Protein AF-C0VKK3-F1 (afdb_monomer_lite)

Foldseek 3Di:
DDPCVVVVHPDDDDDPVRVVVVVVVDDDDPDQDDDPDDFDWDKDWDKDWDDDPLVVCCVVPNPPGDTDIDIDIWIAGPPPRDTNDD

Secondary structure (DSSP, 8-state):
--HHHHTT---PPPPHHHHHHHHTT----------SS---EEEEEEEEE--SHHHHHHHHHGGGSPPPEEEEEEEEETTT--EEE-

pLDDT: mean 85.51, std 6.24, range [58.56, 93.31]

Sequence (86 aa):
QSLIKLCGLNWTAPDYSTLCRRQKHIDIAISYQKSREGLHLLVDSTGLKFLGEGEWKRKKHQPEYHRQWRKLHIGIDAKTLQIRAV

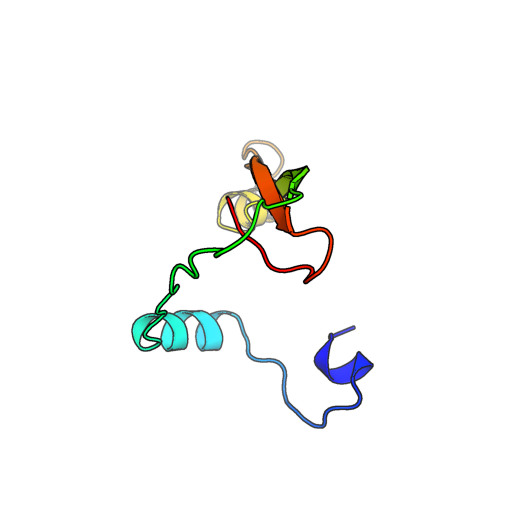Radius of gyration: 18.17 Å; chains: 1; bounding box: 42×28×42 Å

Structure (mmCIF, N/CA/C/O backbone):
data_AF-C0VKK3-F1
#
_entry.id   AF-C0VKK3-F1
#
loop_
_atom_site.group_PDB
_atom_site.id
_atom_site.type_symbol
_atom_site.label_atom_id
_atom_site.label_alt_id
_atom_site.label_comp_id
_atom_site.label_asym_id
_atom_site.label_entity_id
_atom_site.label_seq_id
_atom_site.pdbx_PDB_ins_code
_atom_site.Cartn_x
_atom_site.Cartn_y
_atom_site.Cartn_z
_atom_site.occupancy
_atom_site.B_iso_or_equiv
_atom_site.auth_seq_id
_atom_site.auth_comp_id
_atom_site.auth_asym_id
_atom_site.auth_atom_id
_atom_site.pdbx_PDB_model_num
ATOM 1 N N . GLN A 1 1 ? -1.071 -15.126 -15.465 1.00 58.56 1 GLN A N 1
ATOM 2 C CA . GLN A 1 1 ? -2.508 -14.947 -15.780 1.00 58.56 1 GLN A CA 1
ATOM 3 C C . GLN A 1 1 ? -2.955 -13.643 -15.117 1.00 58.56 1 GLN A C 1
ATOM 5 O O . GLN A 1 1 ? -2.583 -13.439 -13.972 1.00 58.56 1 GLN A O 1
ATOM 10 N N . SER A 1 2 ? -3.606 -12.714 -15.830 1.00 78.12 2 SER A N 1
ATOM 11 C CA . SER A 1 2 ? -4.001 -11.406 -15.258 1.00 78.12 2 SER A CA 1
ATOM 12 C C . SER A 1 2 ? -5.206 -11.554 -14.323 1.00 78.12 2 SER A C 1
ATOM 14 O O . SER A 1 2 ? -6.105 -12.333 -14.639 1.00 78.12 2 SER A O 1
ATOM 16 N N . LEU A 1 3 ? -5.256 -10.780 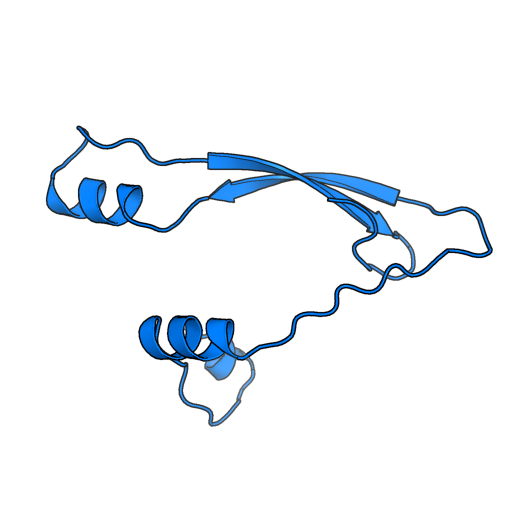-13.229 1.00 84.19 3 LEU A N 1
ATOM 17 C CA . LEU A 1 3 ? -6.424 -10.694 -12.335 1.00 84.19 3 LEU A CA 1
ATOM 18 C C . LEU A 1 3 ? -7.707 -10.374 -13.108 1.00 84.19 3 LEU A C 1
ATOM 20 O O . LEU A 1 3 ? -8.733 -10.983 -12.857 1.00 84.19 3 LEU A O 1
ATOM 24 N N . ILE A 1 4 ? -7.625 -9.511 -14.122 1.00 87.62 4 ILE A N 1
ATOM 25 C CA . ILE A 1 4 ? -8.763 -9.150 -14.980 1.00 87.62 4 ILE A CA 1
ATOM 26 C C . ILE A 1 4 ? -9.359 -10.395 -15.660 1.00 87.62 4 ILE A C 1
ATOM 28 O O . ILE A 1 4 ? -10.574 -10.574 -15.677 1.00 87.62 4 ILE A O 1
ATOM 32 N N . LYS A 1 5 ? -8.499 -11.305 -16.141 1.00 87.38 5 LYS A N 1
ATOM 33 C CA . LYS A 1 5 ? -8.920 -12.571 -16.758 1.00 87.38 5 LYS A CA 1
ATOM 34 C C . LYS A 1 5 ? -9.479 -13.554 -15.724 1.00 87.38 5 LYS A C 1
ATOM 36 O O . LYS A 1 5 ? -10.403 -14.289 -16.042 1.00 87.38 5 LYS A O 1
ATOM 41 N N . LEU A 1 6 ? -8.928 -13.576 -14.508 1.00 89.62 6 LEU A N 1
ATOM 42 C CA . LEU A 1 6 ? -9.436 -14.407 -13.406 1.00 89.62 6 LEU A CA 1
ATOM 43 C 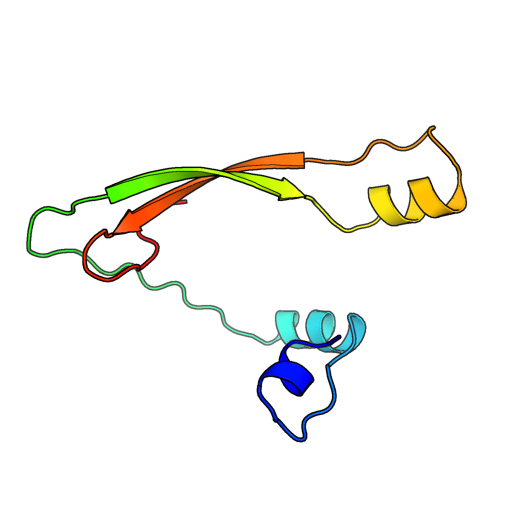C . LEU A 1 6 ? -10.805 -13.924 -12.905 1.00 89.62 6 LEU A C 1
ATOM 45 O O . LEU A 1 6 ? -11.640 -14.741 -12.541 1.00 89.62 6 LEU A O 1
ATOM 49 N N . CYS A 1 7 ? -11.051 -12.616 -12.952 1.00 92.31 7 CYS A N 1
ATOM 50 C CA . CYS A 1 7 ? -12.333 -11.999 -12.619 1.00 92.31 7 CYS A CA 1
ATOM 51 C C . CYS A 1 7 ? -13.364 -12.056 -13.764 1.00 92.31 7 CYS A C 1
ATOM 53 O O . CYS A 1 7 ? -14.455 -11.519 -13.604 1.00 92.31 7 CYS A O 1
ATOM 55 N N . GLY A 1 8 ? -13.039 -12.659 -14.917 1.00 92.44 8 GLY A N 1
ATOM 56 C CA . GLY A 1 8 ? -13.960 -12.765 -16.058 1.00 92.44 8 GLY A CA 1
ATOM 57 C C . GLY A 1 8 ? -14.285 -11.432 -16.746 1.00 92.44 8 GLY A C 1
ATOM 58 O O . GLY A 1 8 ? -15.318 -11.313 -17.398 1.00 92.44 8 GLY A O 1
ATOM 59 N N . LEU A 1 9 ? -13.432 -10.416 -16.595 1.00 92.38 9 LEU A N 1
ATOM 60 C CA . LEU A 1 9 ?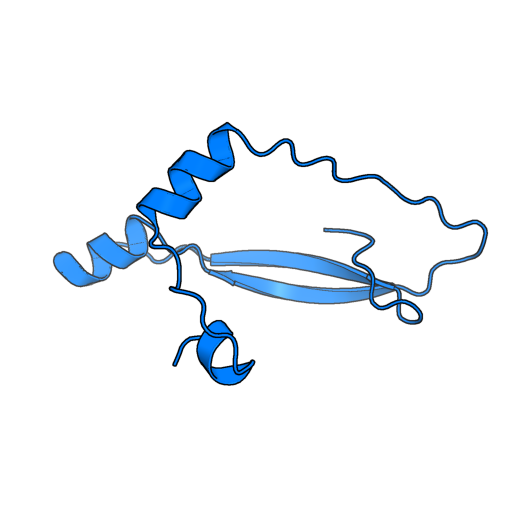 -13.665 -9.082 -17.147 1.00 92.38 9 LEU A CA 1
ATOM 61 C C . LEU A 1 9 ? -13.089 -8.973 -18.567 1.00 92.38 9 LEU A C 1
ATOM 63 O O . LEU A 1 9 ? -11.922 -9.289 -18.800 1.00 92.38 9 LEU A O 1
ATOM 67 N N . ASN A 1 10 ? -13.877 -8.442 -19.506 1.00 90.94 10 ASN A N 1
ATOM 68 C CA . ASN A 1 10 ? -13.466 -8.196 -20.898 1.00 90.94 10 ASN A CA 1
ATOM 69 C C . ASN A 1 10 ? -12.666 -6.889 -21.052 1.00 90.94 10 ASN A C 1
ATOM 71 O O . ASN A 1 10 ? -12.916 -6.091 -21.955 1.00 90.94 10 ASN A O 1
ATOM 75 N N . TRP A 1 11 ? -11.722 -6.637 -20.145 1.00 89.69 11 TRP A N 1
ATOM 76 C CA . TRP A 1 11 ? -10.874 -5.446 -20.174 1.00 89.69 11 TRP A CA 1
ATOM 77 C C . TRP A 1 11 ? -9.440 -5.801 -20.554 1.00 89.69 11 TRP A C 1
ATOM 79 O O . TRP A 1 11 ? -8.894 -6.830 -20.152 1.00 89.69 11 TRP A O 1
ATOM 89 N N . THR A 1 12 ? -8.793 -4.915 -21.303 1.00 88.50 12 THR A N 1
ATOM 90 C CA . THR A 1 12 ? -7.359 -5.028 -21.571 1.00 88.50 12 THR A CA 1
ATOM 91 C C . THR A 1 12 ? -6.585 -4.597 -20.330 1.00 88.50 12 THR A C 1
ATOM 93 O O . THR A 1 12 ? -6.857 -3.542 -19.756 1.00 88.50 12 THR A O 1
ATOM 96 N N . ALA A 1 13 ? -5.607 -5.400 -19.905 1.00 88.12 13 ALA A N 1
ATOM 97 C CA . ALA A 1 13 ? -4.727 -5.007 -18.812 1.00 88.12 13 ALA A CA 1
ATOM 98 C C . ALA A 1 13 ? -3.859 -3.812 -19.250 1.00 88.12 13 ALA A C 1
ATOM 100 O O . ALA A 1 13 ? -3.194 -3.916 -20.283 1.00 88.12 13 ALA A O 1
ATOM 101 N N . PRO A 1 14 ? -3.850 -2.693 -18.505 1.00 88.06 14 PRO A N 1
ATOM 102 C CA . PRO A 1 14 ? -3.011 -1.553 -18.844 1.00 88.06 14 PRO A CA 1
ATOM 103 C C . PRO A 1 14 ? -1.534 -1.922 -18.689 1.00 88.06 14 PRO A C 1
ATOM 105 O O . PRO A 1 14 ? -1.152 -2.660 -17.777 1.00 88.06 14 PRO A O 1
ATOM 108 N N . ASP A 1 15 ? -0.696 -1.387 -19.573 1.00 88.06 15 ASP A N 1
ATOM 109 C CA . ASP A 1 15 ? 0.751 -1.506 -19.446 1.00 88.06 15 ASP A CA 1
ATOM 110 C C . ASP A 1 15 ? 1.312 -0.517 -18.404 1.00 88.06 15 ASP A C 1
ATOM 112 O O . ASP A 1 15 ? 0.623 0.376 -17.896 1.00 88.06 15 ASP A O 1
ATOM 116 N N . TYR A 1 16 ? 2.595 -0.680 -18.071 1.00 83.38 16 TYR A N 1
ATOM 117 C CA . TYR A 1 16 ? 3.271 0.172 -17.090 1.00 83.38 16 TYR A CA 1
ATOM 118 C C . TYR A 1 16 ? 3.216 1.658 -17.474 1.00 83.38 16 TYR A C 1
ATOM 120 O O . TYR A 1 16 ? 2.947 2.513 -16.631 1.00 83.38 16 TYR A O 1
ATOM 128 N N . SER A 1 17 ? 3.428 1.973 -18.753 1.00 87.69 17 SER A N 1
ATOM 129 C CA . SER A 1 17 ? 3.425 3.350 -19.250 1.00 87.69 17 SER A CA 1
ATOM 130 C C . SER A 1 17 ? 2.050 4.009 -19.119 1.00 87.69 17 SER A C 1
ATOM 132 O O . SER A 1 17 ? 1.964 5.194 -18.792 1.00 87.69 17 SER A O 1
ATOM 134 N N . THR A 1 18 ? 0.975 3.250 -19.326 1.00 90.19 18 THR A N 1
ATOM 135 C CA . THR A 1 18 ? -0.408 3.701 -19.148 1.00 90.19 18 THR A CA 1
ATOM 136 C C . THR A 1 18 ? -0.690 4.027 -17.687 1.00 90.19 18 THR A C 1
ATOM 138 O O . THR A 1 18 ? -1.217 5.102 -17.395 1.00 90.19 18 THR A O 1
ATOM 141 N N . LEU A 1 19 ? -0.277 3.155 -16.761 1.00 88.75 19 LEU A N 1
ATOM 142 C CA . LEU A 1 19 ? -0.428 3.394 -15.323 1.00 88.75 19 LEU A CA 1
ATOM 143 C C . LEU A 1 19 ? 0.393 4.605 -14.851 1.00 88.75 19 LEU A C 1
ATOM 145 O O . LEU A 1 19 ? -0.143 5.473 -14.164 1.00 88.75 19 LEU A O 1
ATOM 149 N N . CYS A 1 20 ? 1.658 4.709 -15.270 1.00 87.12 20 CYS A N 1
ATOM 150 C CA . CYS A 1 20 ? 2.563 5.784 -14.856 1.00 87.12 20 CYS A CA 1
ATOM 151 C C . CYS A 1 20 ? 2.074 7.170 -15.309 1.00 87.12 20 CYS A C 1
ATOM 153 O O . CYS A 1 20 ? 2.111 8.124 -14.534 1.00 87.12 20 CYS A O 1
ATOM 155 N N . ARG A 1 21 ? 1.574 7.294 -16.549 1.00 92.12 21 ARG A N 1
ATOM 156 C CA . ARG A 1 21 ? 0.987 8.558 -17.032 1.00 92.12 21 ARG A CA 1
ATOM 157 C C . ARG A 1 21 ? -0.281 8.917 -16.267 1.00 92.12 21 ARG A C 1
ATOM 159 O O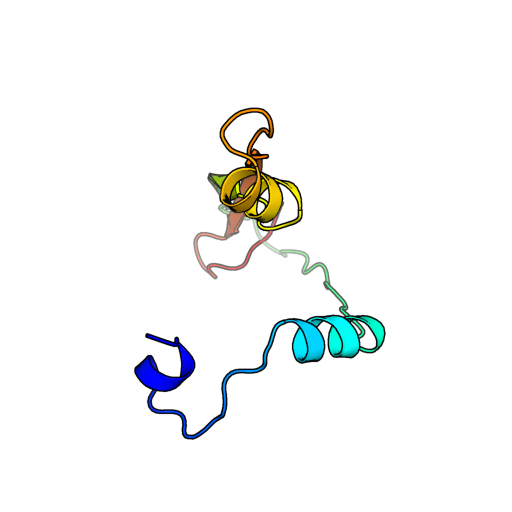 . ARG A 1 21 ? -0.472 10.077 -15.917 1.00 92.12 21 ARG A O 1
ATOM 166 N N . ARG A 1 22 ? -1.135 7.926 -15.987 1.00 91.19 22 ARG A N 1
ATOM 167 C CA . ARG A 1 22 ? -2.393 8.140 -15.262 1.00 91.19 22 ARG A CA 1
ATOM 168 C C . ARG A 1 22 ? -2.149 8.584 -13.821 1.00 91.19 22 ARG A C 1
ATOM 170 O O . ARG A 1 22 ? -2.880 9.442 -13.343 1.00 91.19 22 ARG A O 1
ATOM 177 N N . GLN A 1 23 ? -1.109 8.068 -13.162 1.00 88.81 23 GLN A N 1
ATOM 178 C CA . GLN A 1 23 ? -0.756 8.453 -11.792 1.00 88.81 23 GLN A CA 1
ATOM 179 C C . GLN A 1 23 ? -0.538 9.965 -11.642 1.00 88.81 23 GLN A C 1
ATOM 181 O O . GLN A 1 23 ? -0.950 10.527 -10.636 1.00 88.81 23 GLN A O 1
ATOM 186 N N . LYS A 1 24 ? 0.042 10.637 -12.648 1.00 89.31 24 LYS A N 1
ATOM 187 C CA . LYS A 1 24 ? 0.278 12.093 -12.620 1.00 89.31 24 LYS A CA 1
ATOM 188 C C . LYS A 1 24 ? -1.010 12.918 -12.491 1.00 89.31 24 LYS A C 1
ATOM 190 O O . LYS A 1 24 ? -0.960 14.045 -12.016 1.00 89.31 24 LYS A O 1
ATOM 195 N N . HIS A 1 25 ? -2.134 12.370 -12.944 1.00 91.50 25 HIS A N 1
ATOM 196 C CA . HIS A 1 25 ? -3.433 13.043 -12.979 1.00 91.50 25 HIS A CA 1
ATOM 197 C C . HIS A 1 25 ? -4.457 12.406 -12.033 1.00 91.50 25 HIS A C 1
ATOM 199 O O . HIS A 1 25 ? -5.619 12.797 -12.036 1.00 91.50 25 HIS A O 1
ATOM 205 N N . ILE A 1 26 ? -4.055 11.383 -11.277 1.00 91.00 26 ILE A N 1
ATOM 206 C CA . ILE A 1 26 ? -4.902 10.776 -10.260 1.00 91.00 26 ILE A CA 1
ATOM 207 C C . ILE A 1 26 ? -4.706 11.573 -8.970 1.00 91.00 26 ILE A C 1
ATOM 209 O O . ILE A 1 26 ? -3.640 11.533 -8.356 1.00 91.00 26 ILE A O 1
ATOM 213 N N . ASP A 1 27 ? -5.762 12.255 -8.543 1.00 88.50 27 ASP A N 1
ATOM 214 C CA . ASP A 1 27 ? -5.834 12.824 -7.203 1.00 88.50 27 ASP A CA 1
ATOM 215 C C . ASP A 1 27 ? -6.163 11.702 -6.211 1.00 88.50 27 ASP A C 1
ATOM 217 O O . ASP A 1 27 ? -7.291 11.207 -6.148 1.00 88.50 27 ASP A O 1
ATOM 221 N N . ILE A 1 28 ? -5.160 11.252 -5.450 1.00 83.50 28 ILE A N 1
ATOM 222 C CA . ILE A 1 28 ? -5.358 10.268 -4.377 1.00 83.50 28 ILE A CA 1
ATOM 223 C C . ILE A 1 28 ? -5.606 11.016 -3.074 1.00 83.50 28 ILE A C 1
ATOM 225 O O . ILE A 1 28 ? -4.672 11.493 -2.432 1.00 83.50 28 ILE A O 1
ATOM 229 N N . ALA A 1 29 ? -6.863 11.064 -2.643 1.00 83.75 29 ALA A N 1
ATOM 230 C CA . ALA A 1 29 ? -7.203 11.461 -1.285 1.00 83.75 29 ALA A CA 1
ATOM 231 C C . ALA A 1 29 ? -7.245 10.215 -0.388 1.00 83.75 29 ALA A C 1
ATOM 233 O O . ALA A 1 29 ? -8.164 9.402 -0.484 1.00 83.75 29 ALA A O 1
ATOM 234 N N . ILE A 1 30 ? -6.257 10.060 0.497 1.00 79.94 30 ILE A N 1
ATOM 235 C CA . ILE A 1 30 ? -6.295 9.042 1.556 1.00 79.94 30 ILE A CA 1
ATOM 236 C C . ILE A 1 30 ? -6.948 9.688 2.776 1.00 79.94 30 ILE A C 1
ATOM 238 O O . ILE A 1 30 ? -6.292 10.369 3.563 1.00 79.94 30 ILE A O 1
ATOM 242 N N . SER A 1 31 ? -8.265 9.536 2.901 1.00 78.25 31 SER A N 1
ATOM 243 C CA . SER A 1 31 ? -8.996 10.100 4.031 1.00 78.25 31 SER A CA 1
ATOM 244 C C . SER A 1 31 ? -8.747 9.287 5.301 1.00 78.25 31 SER A C 1
ATOM 246 O O . SER A 1 31 ? -8.849 8.059 5.321 1.00 78.25 31 SER A O 1
ATOM 248 N N . TYR A 1 32 ? -8.433 9.983 6.393 1.00 78.50 32 TYR A N 1
ATOM 249 C CA . TYR A 1 32 ? -8.386 9.365 7.711 1.00 78.50 32 TYR A CA 1
ATOM 250 C C . TYR A 1 32 ? -9.807 9.229 8.260 1.00 78.50 32 TYR A C 1
ATOM 252 O O . TYR A 1 32 ? -10.531 10.215 8.411 1.00 78.50 32 TYR A O 1
ATOM 260 N N . GLN A 1 33 ? -10.201 8.004 8.591 1.00 79.56 33 GLN A N 1
ATOM 261 C CA . GLN A 1 33 ? -11.456 7.736 9.281 1.00 79.56 33 GLN A CA 1
ATOM 262 C C . GLN A 1 33 ? -11.187 7.530 10.767 1.00 79.56 33 GLN A C 1
ATOM 264 O O . GLN A 1 33 ? -10.610 6.522 11.177 1.00 79.56 33 GLN A O 1
ATOM 269 N N . LYS A 1 34 ? -11.639 8.488 11.580 1.00 83.00 34 LYS A N 1
ATOM 270 C CA . LYS A 1 34 ? -11.584 8.374 13.035 1.00 83.00 34 LYS A CA 1
ATOM 271 C C . LYS A 1 34 ? -12.561 7.295 13.505 1.00 83.00 34 LYS A C 1
ATOM 273 O O . LYS A 1 34 ? -13.745 7.344 13.170 1.00 83.00 34 LYS A O 1
ATOM 278 N N . SER A 1 35 ? -12.083 6.366 14.327 1.00 83.00 35 SER A N 1
ATOM 279 C CA . SER A 1 35 ? -12.965 5.440 15.037 1.00 83.00 35 SER A CA 1
ATOM 280 C C . SER A 1 35 ? -13.626 6.139 16.223 1.00 83.00 35 SER A C 1
ATOM 282 O O . SER A 1 35 ? -12.972 6.890 16.949 1.00 83.00 35 SER A O 1
ATOM 284 N N . ARG A 1 36 ? -14.929 5.909 16.415 1.00 84.00 36 ARG A N 1
ATOM 285 C CA . ARG A 1 36 ? -15.660 6.359 17.615 1.00 84.00 36 ARG A CA 1
ATOM 286 C C . ARG A 1 36 ? -15.458 5.411 18.799 1.00 84.00 36 ARG A C 1
ATOM 288 O O . ARG A 1 36 ? -15.593 5.834 19.938 1.00 84.00 36 ARG A O 1
ATOM 295 N N . GLU A 1 37 ? -15.120 4.159 18.511 1.00 86.31 37 GLU A N 1
ATOM 296 C CA . GLU A 1 37 ? -14.903 3.084 19.480 1.00 86.31 37 GLU A CA 1
ATOM 297 C C . GLU A 1 37 ? -13.430 2.645 19.465 1.00 86.31 37 GLU A C 1
ATOM 299 O O . GLU A 1 37 ? -12.658 3.042 18.583 1.00 86.31 37 GLU A O 1
ATOM 304 N N . GLY A 1 38 ? -13.028 1.817 20.431 1.00 86.31 38 GLY A N 1
ATOM 305 C CA . GLY A 1 38 ? -11.700 1.201 20.423 1.00 86.31 38 GLY A CA 1
ATOM 306 C C . GLY A 1 38 ? -11.456 0.399 19.139 1.00 86.31 38 GLY A C 1
ATOM 307 O O . GLY A 1 38 ? -12.360 -0.263 18.634 1.00 86.31 38 GLY A O 1
ATOM 308 N N . LEU A 1 39 ? -10.239 0.475 18.596 1.00 89.56 39 LEU A N 1
ATOM 309 C CA . LEU A 1 39 ? -9.831 -0.300 17.423 1.00 89.56 39 LEU A CA 1
ATOM 310 C C . LEU A 1 39 ? -9.114 -1.577 17.858 1.00 89.56 39 LEU A C 1
ATOM 312 O O . LEU A 1 39 ? -8.205 -1.533 18.686 1.00 89.56 39 LEU A O 1
ATOM 316 N N . HIS A 1 40 ? -9.472 -2.695 17.234 1.00 91.81 40 HIS A N 1
ATOM 317 C CA . HIS A 1 40 ? -8.744 -3.953 17.370 1.00 91.81 40 HIS A CA 1
ATOM 318 C C . HIS A 1 40 ? -7.868 -4.135 16.134 1.00 91.81 40 HIS A C 1
ATOM 320 O O . HIS A 1 40 ? -8.339 -4.583 15.089 1.00 91.81 40 HIS A O 1
ATOM 326 N N . LEU A 1 41 ? -6.601 -3.730 16.238 1.00 92.88 41 LEU A N 1
ATOM 327 C CA . LEU A 1 41 ? -5.663 -3.776 15.120 1.00 92.88 41 LEU A CA 1
ATOM 328 C C . LEU A 1 41 ? -4.912 -5.108 15.080 1.00 92.88 41 LEU A C 1
ATOM 330 O O . LEU A 1 41 ? -4.232 -5.482 16.033 1.00 92.88 41 LEU A O 1
ATOM 334 N N . LEU A 1 42 ? -4.994 -5.780 13.937 1.00 93.31 42 LEU A N 1
ATOM 335 C CA . LEU A 1 42 ? -4.084 -6.842 13.535 1.00 93.31 42 LEU A CA 1
ATOM 336 C C . LEU A 1 42 ? -2.873 -6.181 12.883 1.00 93.31 42 LEU A C 1
ATOM 338 O O . LEU A 1 42 ? -3.011 -5.500 11.866 1.00 93.31 42 LEU A O 1
ATOM 342 N N . VAL A 1 43 ? -1.699 -6.348 13.484 1.00 93.19 43 VAL A N 1
ATOM 343 C CA . VAL A 1 43 ? -0.452 -5.767 12.983 1.00 93.19 43 VAL A CA 1
ATOM 344 C C . VAL A 1 43 ? 0.407 -6.883 12.419 1.00 93.19 43 VAL A C 1
ATOM 346 O O . VAL A 1 43 ? 0.754 -7.815 13.142 1.00 93.19 43 VAL A O 1
ATOM 349 N N . ASP A 1 44 ? 0.767 -6.767 11.145 1.00 91.25 44 ASP A N 1
ATOM 350 C CA . ASP A 1 44 ? 1.691 -7.693 10.498 1.00 91.25 44 ASP A CA 1
ATOM 351 C C . ASP A 1 44 ? 2.821 -6.946 9.781 1.00 91.25 44 ASP A C 1
ATOM 353 O O . ASP A 1 44 ? 2.679 -5.805 9.330 1.00 91.25 44 ASP A O 1
ATOM 357 N N . SER A 1 45 ? 3.975 -7.605 9.706 1.00 87.56 45 SER A N 1
ATOM 358 C CA . SER A 1 45 ? 5.148 -7.118 8.991 1.00 87.56 45 SER A CA 1
ATOM 359 C C . SER A 1 45 ? 5.211 -7.793 7.630 1.00 87.56 45 SER A C 1
ATOM 361 O O . SER A 1 45 ? 5.698 -8.915 7.508 1.00 87.56 45 SER A O 1
ATOM 363 N N . THR A 1 46 ? 4.783 -7.094 6.583 1.00 85.56 46 THR A N 1
ATOM 364 C CA . THR A 1 46 ? 4.897 -7.598 5.215 1.00 85.56 46 THR A CA 1
ATOM 365 C C . THR A 1 46 ? 6.169 -7.086 4.540 1.00 85.56 46 THR A C 1
ATOM 367 O O . THR A 1 46 ? 6.612 -5.953 4.742 1.00 85.56 46 THR A O 1
ATOM 370 N N . GLY A 1 47 ? 6.811 -7.940 3.747 1.00 84.19 47 GLY A N 1
ATOM 371 C CA . GLY A 1 47 ? 7.971 -7.556 2.949 1.00 84.19 47 GLY A CA 1
ATOM 372 C C . GLY A 1 47 ? 7.529 -6.914 1.639 1.00 84.19 47 GLY A C 1
ATOM 373 O O . GLY A 1 47 ? 7.010 -7.603 0.763 1.00 84.19 47 GLY A O 1
ATOM 374 N N . LEU A 1 48 ? 7.791 -5.619 1.458 1.00 85.25 48 LEU A N 1
ATOM 375 C CA . LEU A 1 48 ? 7.577 -4.948 0.181 1.00 85.25 48 LEU A CA 1
ATOM 376 C C . LEU A 1 48 ? 8.818 -5.092 -0.703 1.00 85.25 48 LEU A C 1
ATOM 378 O O . LEU A 1 48 ? 9.910 -4.614 -0.375 1.00 85.25 48 LEU A O 1
ATOM 382 N N . LYS A 1 49 ? 8.632 -5.731 -1.859 1.00 81.88 49 LYS A N 1
ATOM 383 C CA . LYS A 1 49 ? 9.647 -5.825 -2.907 1.00 81.88 49 LYS A CA 1
ATOM 384 C C . LYS A 1 49 ? 9.530 -4.637 -3.855 1.00 81.88 49 LYS A C 1
ATOM 386 O O . LYS A 1 49 ? 8.491 -4.457 -4.487 1.00 81.88 49 LYS A O 1
ATOM 391 N N . PHE A 1 50 ? 10.608 -3.879 -4.029 1.00 78.00 50 PHE A N 1
ATOM 392 C CA . PHE A 1 50 ? 10.630 -2.812 -5.026 1.00 78.00 50 PHE A CA 1
ATOM 393 C C . PHE A 1 50 ? 10.956 -3.404 -6.395 1.00 78.00 50 PHE A C 1
ATOM 395 O O . PHE A 1 50 ? 12.070 -3.866 -6.645 1.00 78.00 50 PHE A O 1
ATOM 402 N N . LEU A 1 51 ? 9.967 -3.408 -7.287 1.00 71.75 51 LEU A N 1
ATOM 403 C CA . LEU A 1 51 ? 10.163 -3.755 -8.690 1.00 71.75 51 LEU A CA 1
ATOM 404 C C . LEU A 1 51 ? 10.518 -2.475 -9.448 1.00 71.75 51 LEU A C 1
ATOM 406 O O . LEU A 1 51 ? 9.707 -1.560 -9.548 1.00 71.75 51 LEU A O 1
ATOM 410 N N . GLY A 1 52 ? 11.745 -2.397 -9.950 1.00 74.38 52 GLY A N 1
ATOM 411 C CA . GLY A 1 52 ? 12.245 -1.208 -10.632 1.00 74.38 52 GLY A CA 1
ATOM 412 C C . GLY A 1 52 ? 13.612 -1.447 -11.251 1.00 74.38 52 GLY A C 1
ATOM 413 O O . GLY A 1 52 ? 13.955 -2.577 -11.609 1.00 74.38 52 GLY A O 1
ATOM 414 N N . GLU A 1 53 ? 14.406 -0.384 -11.342 1.00 76.62 53 GLU A N 1
ATOM 415 C CA . GLU A 1 53 ? 15.735 -0.399 -11.954 1.00 76.62 53 GLU A CA 1
ATOM 416 C C . GLU A 1 53 ? 16.621 -1.536 -11.421 1.00 76.62 53 GLU A C 1
ATOM 418 O O . GLU A 1 53 ? 17.227 -2.247 -12.214 1.00 76.62 53 GLU A O 1
ATOM 423 N N . GLY A 1 54 ? 16.630 -1.790 -10.107 1.00 78.50 54 GLY A N 1
ATOM 424 C CA . GLY A 1 54 ? 17.434 -2.864 -9.507 1.00 78.50 54 GLY A CA 1
ATOM 425 C C . GLY A 1 54 ? 17.064 -4.275 -9.986 1.00 78.50 54 GLY A C 1
ATOM 426 O O . GLY A 1 54 ? 17.944 -5.103 -10.213 1.00 78.50 54 GLY A O 1
ATOM 427 N N . GLU A 1 55 ? 15.778 -4.560 -10.214 1.00 79.81 55 GLU A N 1
ATOM 428 C CA . GLU A 1 55 ? 15.337 -5.862 -10.744 1.00 79.81 55 GLU A CA 1
ATOM 429 C C . GLU A 1 55 ? 15.661 -6.005 -12.234 1.00 79.81 55 GLU A C 1
ATOM 431 O O . GLU A 1 55 ? 16.126 -7.063 -12.667 1.00 79.81 55 GLU A O 1
ATOM 436 N N . TRP A 1 56 ? 15.449 -4.944 -13.020 1.00 79.88 56 TRP A N 1
ATOM 437 C CA . TRP A 1 56 ? 15.782 -4.947 -14.445 1.00 79.88 56 TRP A CA 1
ATOM 438 C C . TRP A 1 56 ? 17.295 -5.042 -14.667 1.00 79.88 56 TRP A C 1
ATOM 440 O O . TRP A 1 56 ? 17.743 -5.891 -15.440 1.00 79.88 56 TRP A O 1
ATOM 450 N N . LYS A 1 57 ? 18.088 -4.244 -13.939 1.00 80.94 57 LYS A N 1
ATOM 451 C CA . LYS A 1 57 ? 19.553 -4.255 -14.016 1.00 80.94 57 LYS A CA 1
ATOM 452 C C . LYS A 1 57 ? 20.119 -5.599 -13.600 1.00 80.94 57 LYS A C 1
ATOM 454 O O . LYS A 1 57 ? 20.958 -6.123 -14.313 1.00 80.94 57 LYS A O 1
ATOM 459 N N . ARG A 1 58 ? 19.599 -6.231 -12.544 1.00 82.38 58 ARG A N 1
ATOM 460 C CA . ARG A 1 58 ? 20.013 -7.593 -12.171 1.00 82.38 58 ARG A CA 1
ATOM 461 C C . ARG A 1 58 ? 19.689 -8.626 -13.256 1.00 82.38 58 ARG A C 1
ATOM 463 O O . ARG A 1 58 ? 20.469 -9.548 -13.473 1.00 82.38 58 ARG A O 1
ATOM 470 N N . LYS A 1 59 ? 18.556 -8.482 -13.958 1.00 82.12 59 LYS A N 1
ATOM 471 C CA . LYS A 1 59 ? 18.190 -9.360 -15.085 1.00 82.12 59 LYS A CA 1
ATOM 472 C C . LYS A 1 59 ? 19.097 -9.152 -16.306 1.00 82.12 59 LYS A C 1
ATOM 474 O O . LYS A 1 59 ? 19.339 -10.107 -17.035 1.00 82.12 59 LYS A O 1
ATOM 479 N N . LYS A 1 60 ? 19.567 -7.924 -16.544 1.00 86.31 60 LYS A N 1
ATOM 480 C CA . LYS A 1 60 ? 20.408 -7.562 -17.699 1.00 86.31 60 LYS A CA 1
ATOM 481 C C . LYS A 1 60 ? 21.913 -7.710 -17.460 1.00 86.31 60 LYS A C 1
ATOM 483 O O . LYS A 1 60 ? 22.614 -8.111 -18.379 1.00 86.31 60 LYS A O 1
ATOM 488 N N . HIS A 1 61 ? 22.386 -7.402 -16.257 1.00 83.81 61 HIS A N 1
ATOM 489 C CA . HIS A 1 61 ? 23.797 -7.198 -15.914 1.00 83.81 61 HIS A CA 1
ATOM 490 C C . HIS A 1 61 ? 24.275 -8.079 -14.749 1.00 83.81 61 HIS A C 1
ATOM 492 O O . HIS A 1 61 ? 25.318 -7.806 -14.173 1.00 83.81 61 HIS A O 1
ATOM 498 N N . GLN A 1 62 ? 23.552 -9.157 -14.415 1.00 74.50 62 GLN A N 1
ATOM 499 C CA . GLN A 1 62 ? 24.025 -10.181 -13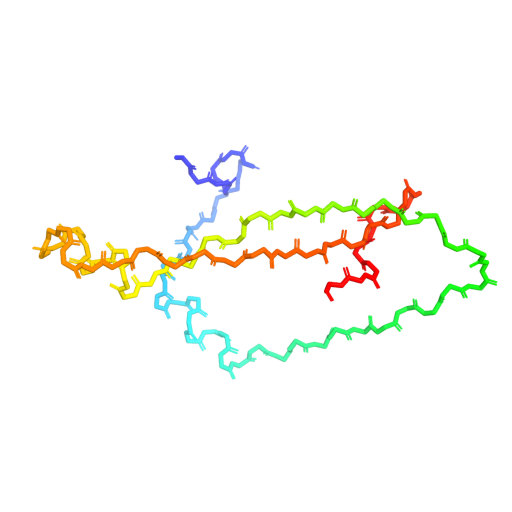.466 1.00 74.50 62 GLN A CA 1
ATOM 500 C C . GLN A 1 62 ? 24.140 -9.638 -11.997 1.00 74.50 62 GLN A C 1
ATOM 502 O O . GLN A 1 62 ? 23.552 -8.591 -11.703 1.00 74.50 62 GLN A O 1
ATOM 507 N N . PRO A 1 63 ? 24.704 -10.374 -11.002 1.00 75.31 63 PRO A N 1
ATOM 508 C CA . PRO A 1 63 ? 24.515 -10.101 -9.567 1.00 75.31 63 PRO A CA 1
ATOM 509 C C . PRO A 1 63 ? 25.084 -8.794 -9.005 1.00 75.31 63 PRO A C 1
ATOM 511 O O . PRO A 1 63 ? 24.855 -8.541 -7.825 1.00 75.31 63 PRO A O 1
ATOM 514 N N . GLU A 1 64 ? 25.787 -7.977 -9.793 1.00 76.38 64 GLU A N 1
ATOM 515 C CA . GLU A 1 64 ? 26.374 -6.705 -9.335 1.00 76.38 64 GLU A CA 1
ATOM 516 C C . GLU A 1 64 ? 25.321 -5.699 -8.833 1.00 76.38 64 GLU A C 1
ATOM 518 O O . GLU A 1 64 ? 25.646 -4.753 -8.119 1.00 76.38 64 GLU A O 1
ATOM 523 N N . TYR A 1 65 ? 24.038 -5.923 -9.143 1.00 74.25 65 TYR A N 1
ATOM 524 C CA . TYR A 1 65 ? 22.929 -5.090 -8.685 1.00 74.25 65 TYR A CA 1
ATOM 525 C C . TYR A 1 65 ? 22.065 -5.778 -7.617 1.00 74.25 65 TYR A C 1
ATOM 527 O O . TYR A 1 65 ? 21.518 -6.876 -7.798 1.00 74.25 65 TYR A O 1
ATOM 535 N N . HIS A 1 66 ? 21.876 -5.081 -6.494 1.00 75.25 66 HIS A N 1
ATOM 536 C CA . HIS A 1 66 ? 21.090 -5.569 -5.365 1.00 75.25 66 HIS A CA 1
ATOM 537 C C . HIS A 1 66 ? 19.585 -5.361 -5.565 1.00 75.25 66 HIS A C 1
ATOM 539 O O . HIS A 1 66 ? 19.119 -4.322 -6.033 1.00 75.25 66 HIS A O 1
ATOM 545 N N . ARG A 1 67 ? 18.806 -6.363 -5.141 1.00 79.50 67 ARG A N 1
ATOM 546 C CA . ARG A 1 67 ? 17.353 -6.225 -5.001 1.00 79.50 67 ARG A CA 1
ATOM 547 C C . ARG A 1 67 ? 17.060 -5.418 -3.745 1.00 79.50 67 ARG A C 1
ATOM 549 O O . ARG A 1 67 ? 17.643 -5.703 -2.701 1.00 79.50 67 ARG A O 1
ATOM 556 N N . GLN A 1 68 ? 16.139 -4.467 -3.835 1.00 83.06 68 GLN A N 1
ATOM 557 C CA . GLN A 1 68 ? 15.704 -3.692 -2.680 1.00 83.06 68 GLN A CA 1
ATOM 558 C C . GLN A 1 68 ? 14.410 -4.263 -2.100 1.00 83.06 68 GLN A C 1
ATOM 560 O O . GLN A 1 68 ? 13.424 -4.482 -2.809 1.00 83.06 68 GLN A O 1
ATOM 565 N N . TRP A 1 69 ? 14.431 -4.467 -0.788 1.00 84.69 69 TRP A N 1
ATOM 566 C CA . TRP A 1 69 ? 13.289 -4.869 0.020 1.00 84.69 69 TRP A CA 1
ATOM 567 C C . TRP A 1 69 ? 13.137 -3.869 1.161 1.00 84.69 69 TRP A C 1
ATOM 569 O O . TRP A 1 69 ? 14.140 -3.432 1.728 1.00 84.69 69 TRP A O 1
ATOM 579 N N . ARG A 1 70 ? 11.901 -3.516 1.518 1.00 84.31 70 ARG A N 1
ATOM 580 C CA . ARG A 1 70 ? 11.614 -2.805 2.772 1.00 84.31 70 ARG A CA 1
ATOM 581 C C . ARG A 1 70 ? 10.555 -3.566 3.548 1.00 84.31 70 ARG A C 1
ATOM 583 O O . ARG A 1 70 ? 9.625 -4.108 2.959 1.00 84.31 70 ARG A O 1
ATOM 590 N N . LYS A 1 71 ? 10.710 -3.613 4.869 1.00 91.12 71 LYS A N 1
ATOM 591 C CA . LYS A 1 71 ? 9.645 -4.077 5.758 1.00 91.12 71 LYS A CA 1
ATOM 592 C C . LYS A 1 71 ? 8.576 -2.991 5.833 1.00 91.12 71 LYS A C 1
ATOM 594 O O . LYS A 1 71 ? 8.914 -1.814 5.934 1.00 91.12 71 LYS A O 1
ATOM 599 N N . LEU A 1 72 ? 7.321 -3.403 5.757 1.00 90.19 72 LEU A N 1
ATOM 600 C CA . LEU A 1 72 ? 6.143 -2.559 5.861 1.00 90.19 72 LEU A CA 1
ATOM 601 C C . LEU A 1 72 ? 5.282 -3.104 7.001 1.00 90.19 72 LEU A C 1
ATOM 603 O O . LEU A 1 72 ? 4.899 -4.273 6.967 1.00 90.19 72 LEU A O 1
ATOM 607 N N . HIS A 1 73 ? 5.007 -2.279 8.007 1.00 92.50 73 HIS A N 1
ATOM 608 C CA . HIS A 1 73 ? 4.149 -2.654 9.128 1.00 92.50 73 HIS A CA 1
ATOM 609 C C . HIS A 1 73 ? 2.740 -2.150 8.846 1.00 92.50 73 HIS A C 1
ATOM 611 O O . HIS A 1 73 ? 2.502 -0.953 8.886 1.00 92.50 73 HIS A O 1
ATOM 617 N N . ILE A 1 74 ? 1.805 -3.048 8.545 1.00 91.81 74 ILE A N 1
ATOM 618 C CA . ILE A 1 74 ? 0.422 -2.661 8.250 1.00 91.81 74 ILE A CA 1
ATOM 619 C C . ILE A 1 74 ? -0.444 -3.017 9.455 1.00 91.81 74 ILE A C 1
ATOM 621 O O . ILE A 1 74 ? -0.414 -4.151 9.931 1.00 91.81 74 ILE A O 1
ATOM 625 N N . GLY A 1 75 ? -1.224 -2.050 9.933 1.00 92.38 75 GLY A N 1
ATOM 626 C CA . GLY A 1 75 ? -2.280 -2.260 10.917 1.00 92.38 75 GLY A CA 1
ATOM 627 C C . GLY A 1 75 ? -3.637 -2.343 10.227 1.00 92.38 75 GLY A C 1
ATOM 628 O O . GLY A 1 75 ? -4.071 -1.371 9.605 1.00 92.38 75 GLY A O 1
ATOM 629 N N . ILE A 1 76 ? -4.313 -3.481 10.349 1.00 91.75 76 ILE A N 1
ATOM 630 C CA . ILE A 1 76 ? -5.636 -3.738 9.772 1.00 91.75 76 ILE A CA 1
ATOM 631 C C . ILE A 1 76 ? -6.653 -3.868 10.903 1.00 91.75 76 ILE A C 1
ATOM 633 O O . ILE A 1 76 ? -6.422 -4.581 11.873 1.00 91.75 76 ILE A O 1
ATOM 637 N N . ASP A 1 77 ? -7.794 -3.198 10.786 1.00 92.31 77 ASP A N 1
ATOM 638 C CA . ASP A 1 77 ? -8.896 -3.381 11.729 1.00 92.31 77 ASP A CA 1
ATOM 639 C C . ASP A 1 77 ? -9.516 -4.781 11.584 1.00 92.31 77 ASP A C 1
ATOM 641 O O . ASP A 1 77 ? -9.980 -5.151 10.505 1.00 92.31 77 ASP A O 1
ATOM 645 N N . ALA A 1 78 ? -9.556 -5.552 12.672 1.00 92.75 78 ALA A N 1
ATOM 646 C CA . ALA A 1 78 ? -9.982 -6.953 12.657 1.00 92.75 78 ALA A CA 1
ATOM 647 C C . ALA A 1 78 ? -11.444 -7.153 12.217 1.00 92.75 78 ALA A C 1
ATOM 649 O O . ALA A 1 78 ? -11.796 -8.215 11.709 1.00 92.75 78 ALA A O 1
ATOM 650 N N . LYS A 1 79 ? -12.302 -6.145 12.418 1.00 91.38 79 LYS A N 1
ATOM 651 C CA . LYS A 1 79 ? -13.740 -6.223 12.125 1.00 91.38 79 LYS A CA 1
ATOM 652 C C . LYS A 1 79 ? -14.054 -5.832 10.685 1.00 91.38 79 LYS A C 1
ATOM 654 O O . LYS A 1 79 ? -14.869 -6.474 10.031 1.00 91.38 79 LYS A O 1
ATOM 659 N N . THR A 1 80 ? -13.445 -4.750 10.210 1.00 89.94 80 THR A N 1
ATOM 660 C CA . THR A 1 80 ? -13.750 -4.140 8.905 1.00 89.94 80 THR A CA 1
ATOM 661 C C . THR A 1 80 ? -12.753 -4.506 7.815 1.00 89.94 80 THR A C 1
ATOM 663 O O . THR A 1 80 ? -13.018 -4.242 6.645 1.00 89.94 80 THR A O 1
ATOM 666 N N . LEU A 1 81 ? -11.607 -5.083 8.187 1.00 89.69 81 LEU A N 1
ATOM 667 C CA . LEU A 1 81 ? -10.477 -5.378 7.303 1.00 89.69 81 LEU A CA 1
ATOM 668 C C . LEU A 1 81 ? -9.900 -4.137 6.601 1.00 89.69 81 LEU A C 1
ATOM 670 O O . LEU A 1 81 ? -9.182 -4.246 5.607 1.00 89.69 81 LEU A O 1
ATOM 674 N N . GLN A 1 82 ? -10.189 -2.942 7.120 1.00 89.31 82 GLN A N 1
ATOM 675 C CA . GLN A 1 82 ? -9.635 -1.698 6.602 1.00 89.31 82 GLN A CA 1
ATOM 676 C C . GLN A 1 82 ? -8.219 -1.479 7.134 1.00 89.31 82 GLN A C 1
ATOM 678 O O . GLN A 1 82 ? -7.948 -1.700 8.315 1.00 89.31 82 GLN A O 1
ATOM 683 N N . ILE A 1 83 ? -7.329 -0.979 6.277 1.00 89.12 83 ILE A N 1
ATOM 684 C CA . ILE A 1 83 ? -6.006 -0.507 6.696 1.00 89.12 83 ILE A CA 1
ATOM 685 C C . ILE A 1 83 ? -6.195 0.764 7.532 1.00 89.12 83 ILE A C 1
ATOM 687 O O . ILE A 1 83 ? -6.825 1.725 7.088 1.00 89.12 83 ILE A O 1
ATOM 691 N N . ARG A 1 84 ? -5.661 0.762 8.754 1.00 89.00 84 ARG A N 1
ATOM 692 C CA . ARG A 1 84 ? -5.746 1.867 9.723 1.00 89.00 84 ARG A CA 1
ATOM 693 C C . ARG A 1 84 ? -4.388 2.477 10.069 1.00 89.00 84 ARG A C 1
ATOM 695 O O . ARG A 1 84 ? -4.362 3.588 10.591 1.00 89.00 84 ARG A O 1
ATOM 702 N N . ALA A 1 85 ? -3.293 1.773 9.788 1.00 85.12 85 ALA A N 1
ATOM 703 C CA . ALA A 1 85 ? -1.922 2.233 10.000 1.00 85.12 85 ALA A CA 1
ATOM 704 C C . ALA A 1 85 ? -0.972 1.579 8.982 1.00 85.12 85 ALA A C 1
ATOM 706 O O . ALA A 1 85 ? -1.229 0.451 8.551 1.00 85.12 85 ALA A O 1
ATOM 707 N N . VAL A 1 86 ? 0.095 2.289 8.604 1.00 85.94 86 VAL A N 1
ATOM 708 C CA . VAL A 1 86 ? 1.154 1.867 7.666 1.00 85.94 86 VAL A CA 1
ATOM 709 C C . VAL A 1 86 ? 2.494 2.432 8.135 1.00 85.94 86 VAL A C 1
ATOM 711 O O . VAL A 1 86 ? 2.457 3.549 8.700 1.00 85.94 86 VAL A O 1
#